Protein AF-K1TGU0-F1 (afdb_monomer_lite)

Sequence (168 aa):
KNKIEKESAIRMLGMELDNHIRKAQQAKADLDRARQDYPRIKEMEWDDSGLKAIEAETFNDSDAICPTCGQELPEEQISKLKASFEEKKKARIEAQLKAKESFESEKQEKLKYVCDLGNTSAAKLKKTNEEIKKLQSEISAAQDEVAELTKQIEEEQSKFTE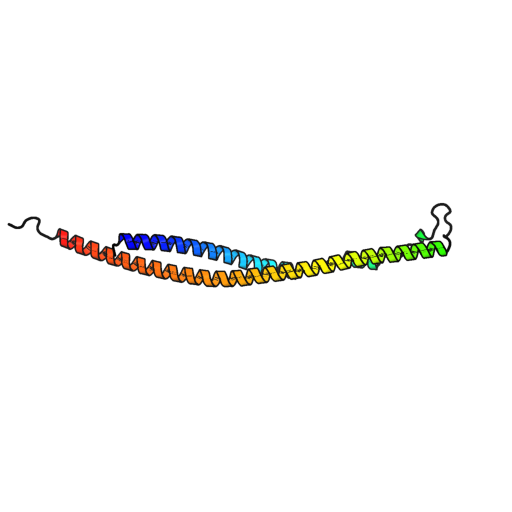LPESVD

Structure (mmCIF, N/CA/C/O backbone):
data_AF-K1TGU0-F1
#
_entry.id   AF-K1TGU0-F1
#
loop_
_atom_site.group_PDB
_atom_site.id
_atom_site.type_symbol
_atom_site.label_atom_id
_atom_site.label_alt_id
_atom_site.label_comp_id
_atom_site.label_asym_id
_atom_site.label_entity_id
_atom_site.label_seq_id
_atom_site.pdbx_PDB_ins_code
_atom_site.Cartn_x
_atom_site.Cartn_y
_atom_site.Cartn_z
_atom_site.occupancy
_atom_site.B_iso_or_equiv
_atom_site.auth_seq_id
_atom_site.auth_comp_id
_atom_site.auth_asym_id
_atom_site.auth_atom_id
_atom_site.pdbx_PDB_model_num
ATOM 1 N N . LYS A 1 1 ? -23.942 6.608 44.207 1.00 55.09 1 LYS A N 1
ATOM 2 C CA . LYS A 1 1 ? -23.915 7.062 42.794 1.00 55.09 1 LYS A CA 1
ATOM 3 C C . LYS A 1 1 ? -25.324 6.924 42.257 1.00 55.09 1 LYS A C 1
ATOM 5 O O . LYS A 1 1 ? -25.899 5.858 42.421 1.00 55.09 1 LYS A O 1
ATOM 10 N N . ASN A 1 2 ? -25.894 8.004 41.739 1.00 82.44 2 ASN A N 1
ATOM 11 C CA . ASN A 1 2 ? -27.273 8.032 41.255 1.00 82.44 2 ASN A CA 1
ATOM 12 C C . ASN A 1 2 ? -27.369 7.203 39.953 1.00 82.44 2 ASN A C 1
ATOM 14 O O . ASN A 1 2 ? -26.464 7.283 39.122 1.00 82.44 2 ASN A O 1
ATOM 18 N N . LYS A 1 3 ? -28.436 6.408 39.767 1.00 87.56 3 LYS A N 1
ATOM 19 C CA . LYS A 1 3 ? -28.724 5.630 38.541 1.00 87.56 3 LYS A CA 1
ATOM 20 C C . LYS A 1 3 ? -28.494 6.454 37.263 1.00 87.56 3 LYS A C 1
ATOM 22 O O . LYS A 1 3 ? -27.849 5.984 36.329 1.00 87.56 3 LYS A O 1
ATOM 27 N N . ILE A 1 4 ? -28.911 7.720 37.275 1.00 88.94 4 ILE A N 1
ATOM 28 C CA . ILE A 1 4 ? -28.763 8.663 36.155 1.00 88.94 4 ILE A CA 1
ATOM 29 C C . ILE A 1 4 ? -27.286 8.896 35.784 1.00 88.94 4 ILE A C 1
ATOM 31 O O . ILE A 1 4 ? -26.940 8.978 34.604 1.00 88.94 4 ILE A O 1
ATOM 35 N N . GLU A 1 5 ? -26.389 8.977 36.773 1.00 90.88 5 GLU A N 1
ATOM 36 C CA . GLU A 1 5 ? -24.949 9.163 36.540 1.00 90.88 5 GLU A CA 1
ATOM 37 C C . GLU A 1 5 ? -24.346 7.947 35.830 1.00 90.88 5 GLU A C 1
ATOM 39 O O . GLU A 1 5 ? -23.519 8.095 34.930 1.00 90.88 5 GLU A O 1
ATOM 44 N N . LYS A 1 6 ? -24.777 6.740 36.217 1.00 90.94 6 LYS A N 1
ATOM 45 C CA . LYS A 1 6 ? -24.316 5.476 35.630 1.00 90.94 6 LYS A CA 1
ATOM 46 C C . LYS A 1 6 ? -24.806 5.310 34.196 1.00 90.94 6 LYS A C 1
ATOM 48 O O . LYS A 1 6 ? -24.005 5.003 33.319 1.00 90.94 6 LYS A O 1
ATOM 53 N N . GLU A 1 7 ? -26.073 5.609 33.931 1.00 92.88 7 GLU A N 1
ATOM 54 C CA . GLU A 1 7 ? -26.616 5.626 32.568 1.00 92.88 7 GLU A CA 1
ATOM 55 C C . GLU A 1 7 ? -25.894 6.643 31.673 1.00 92.88 7 GLU A C 1
ATOM 57 O O . GLU A 1 7 ? -25.616 6.368 30.505 1.00 92.88 7 GLU A O 1
ATOM 62 N N . SER A 1 8 ? -25.539 7.812 32.218 1.00 94.44 8 SER A N 1
ATOM 63 C CA . SER A 1 8 ? -24.734 8.800 31.494 1.00 94.44 8 SER A CA 1
ATOM 64 C C . SER A 1 8 ? -23.328 8.282 31.179 1.00 94.44 8 SER A C 1
ATOM 66 O O . SER A 1 8 ? -22.858 8.431 30.052 1.00 94.44 8 SER A O 1
ATOM 68 N N . ALA A 1 9 ? -22.680 7.609 32.133 1.00 94.69 9 ALA A N 1
ATOM 69 C CA . ALA A 1 9 ? -21.377 6.985 31.919 1.00 94.69 9 ALA A CA 1
ATOM 70 C C . ALA A 1 9 ? -21.427 5.888 30.840 1.00 94.69 9 ALA A C 1
ATOM 72 O O . ALA A 1 9 ? -20.561 5.862 29.970 1.00 94.69 9 ALA A O 1
ATOM 73 N N . ILE A 1 10 ? -22.468 5.044 30.834 1.00 96.38 10 ILE A N 1
ATOM 74 C CA . ILE A 1 10 ? -22.682 4.026 29.791 1.00 96.38 10 ILE A CA 1
ATOM 75 C C . ILE A 1 10 ? -22.780 4.676 28.409 1.00 96.38 10 ILE A C 1
ATOM 77 O O . ILE A 1 10 ? -22.148 4.203 27.467 1.00 96.38 10 ILE A O 1
ATOM 81 N N . ARG A 1 11 ? -23.525 5.784 28.276 1.00 97.06 11 ARG A N 1
ATOM 82 C CA . ARG A 1 11 ? -23.621 6.515 27.001 1.00 97.06 11 ARG A CA 1
ATOM 83 C C . ARG A 1 11 ? -22.258 7.021 26.524 1.00 97.06 11 ARG A C 1
ATOM 85 O O . ARG A 1 11 ? -21.948 6.881 25.344 1.00 97.06 11 ARG A O 1
ATOM 92 N N . MET A 1 12 ? -21.443 7.568 27.425 1.00 96.50 12 MET A N 1
ATOM 93 C CA . MET A 1 12 ? -20.096 8.046 27.090 1.00 96.50 12 MET A CA 1
ATOM 94 C C . MET A 1 12 ? -19.172 6.903 26.653 1.00 96.50 12 MET A C 1
ATOM 96 O O . MET A 1 12 ? -18.520 7.013 25.616 1.00 96.50 12 MET A O 1
ATOM 100 N N . LEU A 1 13 ? -19.174 5.785 27.387 1.00 97.38 13 LEU A N 1
ATOM 101 C CA . LEU A 1 13 ? -18.417 4.584 27.021 1.00 97.38 13 LEU A CA 1
ATOM 102 C C . LEU A 1 13 ? -18.883 4.006 25.678 1.00 97.38 13 LEU A C 1
ATOM 104 O O . LEU A 1 13 ? -18.061 3.560 24.883 1.00 97.38 13 LEU A O 1
ATOM 108 N N . GLY A 1 14 ? -20.188 4.056 25.389 1.00 97.62 14 GLY A N 1
ATOM 109 C CA . GLY A 1 14 ? -20.749 3.648 24.100 1.00 97.62 14 GLY A CA 1
ATOM 110 C C . GLY A 1 14 ? -20.216 4.483 22.931 1.00 97.62 14 GLY A C 1
ATOM 111 O O . GLY A 1 14 ? -19.794 3.927 21.920 1.00 97.62 14 GLY A O 1
ATOM 112 N N . MET A 1 15 ? -20.146 5.810 23.084 1.00 97.75 15 MET A N 1
ATOM 113 C CA . MET A 1 15 ? -19.555 6.686 22.060 1.00 97.75 15 MET A CA 1
ATOM 114 C C . MET A 1 15 ? -18.065 6.396 21.838 1.00 97.75 15 MET A C 1
ATOM 116 O O . MET A 1 15 ? -17.579 6.431 20.704 1.00 97.75 15 MET A O 1
ATOM 120 N N . GLU A 1 16 ? -17.328 6.111 22.913 1.00 97.81 16 GLU A N 1
ATOM 121 C CA . GLU A 1 16 ? -15.925 5.717 22.824 1.00 97.81 16 GLU A CA 1
ATOM 122 C C . GLU A 1 16 ? -15.779 4.376 22.089 1.00 97.81 16 GLU A C 1
ATOM 124 O O . GLU A 1 16 ? -15.005 4.281 21.134 1.00 97.81 16 GLU A O 1
ATOM 129 N N . LEU A 1 17 ? -16.589 3.376 22.444 1.00 98.31 17 LEU A N 1
ATOM 130 C CA . LEU A 1 17 ? -16.629 2.077 21.776 1.00 98.31 17 LEU A CA 1
ATOM 131 C C . LEU A 1 17 ? -16.865 2.226 20.265 1.00 98.31 17 LEU A C 1
ATOM 133 O O . LEU A 1 17 ? -16.098 1.675 19.472 1.00 98.31 17 LEU A O 1
ATOM 137 N N . ASP A 1 18 ? -17.850 3.026 19.855 1.00 98.19 18 ASP A N 1
ATOM 138 C CA . ASP A 1 18 ? -18.140 3.290 18.440 1.00 98.19 18 ASP A CA 1
ATOM 139 C C . ASP A 1 18 ? -16.948 3.922 17.706 1.00 98.19 18 ASP A C 1
ATOM 141 O O . ASP A 1 18 ? -16.635 3.562 16.565 1.00 98.19 18 ASP A O 1
ATOM 145 N N . ASN A 1 19 ? -16.234 4.844 18.358 1.00 97.88 19 ASN A N 1
ATOM 146 C CA . ASN A 1 19 ? -15.020 5.443 17.807 1.00 97.88 19 ASN A CA 1
ATOM 147 C C . ASN A 1 19 ? -13.917 4.392 17.594 1.00 97.88 19 ASN A C 1
ATOM 149 O O . ASN A 1 19 ? -13.280 4.361 16.537 1.00 97.88 19 ASN A O 1
ATOM 153 N N . HIS A 1 20 ? -13.698 3.502 18.566 1.00 98.19 20 HIS A N 1
ATOM 154 C CA . HIS A 1 20 ? -12.724 2.419 18.426 1.00 98.19 20 HIS A CA 1
ATOM 155 C C . HIS A 1 20 ? -13.137 1.410 17.346 1.00 98.19 20 HIS A C 1
ATOM 157 O O . HIS A 1 20 ? -12.286 1.004 16.554 1.00 98.19 20 HIS A O 1
ATOM 163 N N . ILE A 1 21 ? -14.425 1.082 17.213 1.00 98.31 21 ILE A N 1
ATOM 164 C CA . ILE A 1 21 ? -14.930 0.222 16.130 1.00 98.31 21 ILE A CA 1
ATOM 165 C C . ILE A 1 21 ? -14.614 0.829 14.757 1.00 98.31 21 ILE A C 1
ATOM 167 O O . ILE A 1 21 ? -14.070 0.137 13.893 1.00 98.31 21 ILE A O 1
ATOM 171 N N . ARG A 1 22 ? -14.863 2.130 14.556 1.00 98.06 22 ARG A N 1
ATOM 172 C CA . ARG A 1 22 ? -14.515 2.820 13.298 1.00 98.06 22 ARG A CA 1
ATOM 173 C C . ARG A 1 22 ? -13.011 2.791 13.024 1.00 98.06 22 ARG A C 1
ATOM 175 O O . ARG A 1 22 ? -12.587 2.505 11.905 1.00 98.06 22 ARG A O 1
ATOM 182 N N . LYS A 1 23 ? -12.183 3.032 14.047 1.00 98.00 23 LYS A N 1
ATOM 183 C CA . LYS A 1 23 ? -10.715 2.940 13.929 1.00 98.00 23 LYS A CA 1
ATOM 184 C C . LYS A 1 23 ? -10.254 1.527 13.560 1.00 98.00 23 LYS A C 1
ATOM 186 O O . LYS A 1 23 ? -9.335 1.395 12.753 1.00 98.00 23 LYS A O 1
ATOM 191 N N . ALA A 1 24 ? -10.880 0.489 14.119 1.00 98.38 24 ALA A N 1
ATOM 192 C CA . ALA A 1 24 ? -10.588 -0.905 13.796 1.00 98.38 24 ALA A CA 1
ATOM 193 C C . ALA A 1 24 ? -10.991 -1.248 12.356 1.00 98.38 24 ALA A C 1
ATOM 195 O O . ALA A 1 24 ? -10.219 -1.883 11.643 1.00 98.38 24 ALA A O 1
ATOM 196 N N . GLN A 1 25 ? -12.155 -0.780 11.894 1.00 98.19 25 GLN A N 1
ATOM 197 C CA . GLN A 1 25 ? -12.585 -0.942 10.501 1.00 98.19 25 GLN A CA 1
ATOM 198 C C . GLN A 1 25 ? -11.590 -0.303 9.527 1.00 98.19 25 GLN A C 1
ATOM 200 O O . GLN A 1 25 ? -11.193 -0.950 8.560 1.00 98.19 25 GLN A O 1
ATOM 205 N N . GLN A 1 26 ? -11.126 0.916 9.819 1.00 98.00 26 GLN A N 1
ATOM 206 C CA . GLN A 1 26 ? -10.112 1.582 9.003 1.00 98.00 26 GLN A CA 1
ATOM 207 C C . GLN A 1 26 ? -8.790 0.803 8.991 1.00 98.00 26 GLN A C 1
ATOM 209 O O . GLN A 1 26 ? -8.264 0.507 7.923 1.00 98.00 26 GLN A O 1
ATOM 214 N N . ALA A 1 27 ? -8.280 0.404 10.162 1.00 98.31 27 ALA A N 1
ATOM 215 C CA . ALA A 1 27 ? -7.041 -0.370 10.253 1.00 98.31 27 ALA A CA 1
ATOM 216 C C . ALA A 1 27 ? -7.145 -1.721 9.523 1.00 98.31 27 ALA A C 1
ATOM 218 O O . ALA A 1 27 ? -6.182 -2.181 8.916 1.00 98.31 27 ALA A O 1
ATOM 219 N N . LYS A 1 28 ? -8.320 -2.356 9.545 1.00 98.38 28 LYS A N 1
ATOM 220 C CA . LYS A 1 28 ? -8.575 -3.573 8.775 1.00 98.38 28 LYS A CA 1
ATOM 221 C C . LYS A 1 28 ? -8.548 -3.302 7.269 1.00 98.38 28 LYS A C 1
ATOM 223 O O . LYS A 1 28 ? -7.892 -4.044 6.550 1.00 98.38 28 LYS A O 1
ATOM 228 N N . ALA A 1 29 ? -9.202 -2.237 6.806 1.00 98.38 29 ALA A N 1
ATOM 229 C CA . ALA A 1 29 ? -9.195 -1.859 5.395 1.00 98.38 29 ALA A CA 1
ATOM 230 C C . ALA A 1 29 ? -7.776 -1.557 4.882 1.00 98.38 29 ALA A C 1
ATOM 232 O O . ALA A 1 29 ? -7.414 -1.991 3.790 1.00 98.38 29 ALA A O 1
ATOM 233 N N . ASP A 1 30 ? -6.955 -0.874 5.683 1.00 98.25 30 ASP A N 1
ATOM 234 C CA . ASP A 1 30 ? -5.558 -0.581 5.343 1.00 98.25 30 ASP A CA 1
ATOM 235 C C . ASP A 1 30 ? -4.699 -1.860 5.296 1.00 98.25 30 ASP A C 1
ATOM 237 O O . ASP A 1 30 ? -3.891 -2.036 4.383 1.00 98.25 30 ASP A O 1
ATOM 241 N N . LEU A 1 31 ? -4.912 -2.795 6.231 1.00 98.38 31 LEU A N 1
ATOM 242 C CA . LEU A 1 31 ? -4.251 -4.105 6.226 1.00 98.38 31 LEU A CA 1
ATOM 243 C C . LEU A 1 31 ? -4.650 -4.947 5.006 1.00 98.38 31 LEU A C 1
ATOM 245 O O . LEU A 1 31 ? -3.794 -5.569 4.376 1.00 98.38 31 LEU A O 1
ATOM 249 N N . ASP A 1 32 ? -5.939 -4.984 4.678 1.00 98.25 32 ASP A N 1
ATOM 250 C CA . ASP A 1 32 ? -6.449 -5.746 3.540 1.00 98.25 32 ASP A CA 1
ATOM 251 C C . ASP A 1 32 ? -5.946 -5.152 2.216 1.00 98.25 32 ASP A C 1
ATOM 253 O O . ASP A 1 32 ? -5.512 -5.903 1.342 1.00 98.25 32 ASP A O 1
ATOM 257 N N . ARG A 1 33 ? -5.879 -3.817 2.104 1.00 98.00 33 ARG A N 1
ATOM 258 C CA . ARG A 1 33 ? -5.228 -3.136 0.974 1.00 98.00 33 ARG A CA 1
ATOM 259 C C . ARG A 1 33 ? -3.764 -3.544 0.851 1.00 98.00 33 ARG A C 1
ATOM 261 O O . ARG A 1 33 ? -3.342 -3.965 -0.220 1.00 98.00 33 ARG A O 1
ATOM 268 N N . ALA A 1 34 ? -3.001 -3.490 1.943 1.00 98.31 34 ALA A N 1
ATOM 269 C CA . ALA A 1 34 ? -1.592 -3.873 1.917 1.00 98.31 34 ALA A CA 1
ATOM 270 C C . ALA A 1 34 ? -1.391 -5.332 1.458 1.00 98.31 34 ALA A C 1
ATOM 272 O O . ALA A 1 34 ? -0.480 -5.630 0.686 1.00 98.31 34 ALA A O 1
ATOM 273 N N . ARG A 1 35 ? -2.277 -6.243 1.879 1.00 97.94 35 ARG A N 1
ATOM 274 C CA . ARG A 1 35 ? -2.264 -7.653 1.451 1.00 97.94 35 ARG A CA 1
ATOM 275 C C . ARG A 1 35 ? -2.570 -7.843 -0.033 1.00 97.94 35 ARG A C 1
ATOM 277 O O . ARG A 1 35 ? -2.048 -8.783 -0.621 1.00 97.94 35 ARG A O 1
ATOM 284 N N . GLN A 1 36 ? -3.407 -6.989 -0.617 1.00 97.88 36 GLN A N 1
ATOM 285 C CA . GLN A 1 36 ? -3.731 -7.019 -2.045 1.00 97.88 36 GLN A CA 1
ATOM 286 C C . GLN A 1 36 ? -2.622 -6.391 -2.897 1.00 97.88 36 GLN A C 1
ATOM 288 O O . GLN A 1 36 ? -2.243 -6.949 -3.925 1.00 97.88 36 GLN A O 1
ATOM 293 N N . ASP A 1 37 ? -2.077 -5.256 -2.459 1.00 97.88 37 ASP A N 1
ATOM 294 C CA . ASP A 1 37 ? -1.081 -4.504 -3.224 1.00 97.88 37 ASP A CA 1
ATOM 295 C C . ASP A 1 37 ? 0.2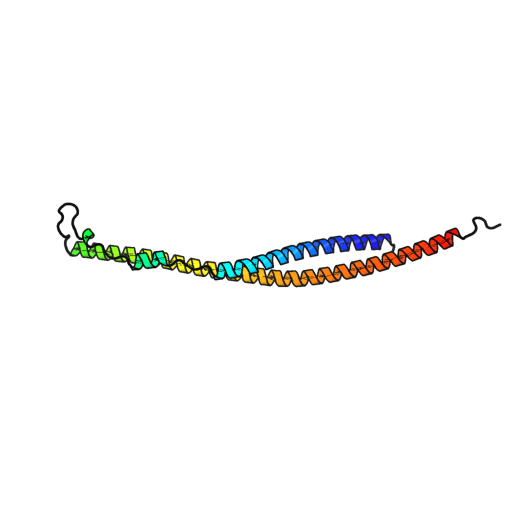85 -5.197 -3.243 1.00 97.88 37 ASP A C 1
ATOM 297 O O . ASP A 1 37 ? 0.973 -5.165 -4.262 1.00 97.88 37 ASP A O 1
ATOM 301 N N . TYR A 1 38 ? 0.679 -5.860 -2.151 1.00 98.19 38 TYR A N 1
ATOM 302 C CA . TYR A 1 38 ? 1.985 -6.515 -2.054 1.00 98.19 38 TYR A CA 1
ATOM 303 C C . TYR A 1 38 ? 2.269 -7.519 -3.191 1.00 98.19 38 TYR A C 1
ATOM 305 O O . TYR A 1 38 ? 3.280 -7.341 -3.875 1.00 98.19 38 TYR A O 1
ATOM 313 N N . PRO A 1 39 ? 1.434 -8.554 -3.440 1.00 97.88 39 PRO A N 1
ATOM 314 C CA . PRO A 1 39 ? 1.681 -9.497 -4.531 1.00 97.88 39 PRO A CA 1
ATOM 315 C C . PRO A 1 39 ? 1.649 -8.801 -5.893 1.00 97.88 39 PRO A C 1
ATOM 317 O O . PRO A 1 39 ? 2.550 -9.020 -6.697 1.00 97.88 39 PRO A O 1
ATOM 320 N N . ARG A 1 40 ? 0.700 -7.879 -6.105 1.00 97.50 40 ARG A N 1
ATOM 321 C CA . ARG A 1 40 ? 0.589 -7.113 -7.350 1.00 97.50 40 ARG A CA 1
ATOM 322 C C . ARG A 1 40 ? 1.877 -6.358 -7.667 1.00 97.50 40 ARG A C 1
ATOM 324 O O . ARG A 1 40 ? 2.362 -6.446 -8.785 1.00 97.50 40 ARG A O 1
ATOM 331 N N . ILE A 1 41 ? 2.436 -5.625 -6.701 1.00 97.62 41 ILE A N 1
ATOM 332 C CA . ILE A 1 41 ? 3.689 -4.878 -6.889 1.00 97.62 41 ILE A CA 1
ATOM 333 C C . ILE A 1 41 ? 4.857 -5.846 -7.063 1.00 97.62 41 ILE A C 1
ATOM 335 O O . ILE A 1 41 ? 5.718 -5.621 -7.909 1.00 97.62 41 ILE A O 1
ATOM 339 N N . LYS A 1 42 ? 4.901 -6.932 -6.283 1.00 97.19 42 LYS A N 1
ATOM 340 C CA . LYS A 1 42 ? 5.970 -7.936 -6.354 1.00 97.19 42 LYS A CA 1
ATOM 341 C C . LYS A 1 42 ? 6.070 -8.566 -7.746 1.00 97.19 42 LYS A C 1
ATOM 343 O O . LYS A 1 42 ? 7.187 -8.762 -8.223 1.00 97.19 42 LYS A O 1
ATOM 348 N N . GLU A 1 43 ? 4.932 -8.824 -8.379 1.00 97.31 43 GLU A N 1
ATOM 349 C CA . GLU A 1 43 ? 4.806 -9.410 -9.718 1.00 97.31 43 GLU A CA 1
ATOM 350 C C . GLU A 1 43 ? 5.054 -8.412 -10.860 1.00 97.31 43 GLU A C 1
ATOM 352 O O . GLU A 1 43 ? 5.196 -8.832 -12.001 1.00 97.31 43 GLU A O 1
ATOM 357 N N . MET A 1 44 ? 5.141 -7.103 -10.593 1.00 95.94 44 MET A N 1
ATOM 358 C CA . MET A 1 44 ? 5.479 -6.132 -11.639 1.00 95.94 44 MET A CA 1
ATOM 359 C C . MET A 1 44 ? 6.905 -6.354 -12.140 1.00 95.94 44 MET A C 1
ATOM 361 O O . MET A 1 44 ? 7.852 -6.329 -11.353 1.00 95.94 44 MET A O 1
ATOM 365 N N . GLU A 1 45 ? 7.082 -6.482 -13.445 1.00 95.75 45 GLU A N 1
ATOM 366 C CA . GLU A 1 45 ? 8.391 -6.640 -14.076 1.00 95.75 45 GLU A CA 1
ATOM 367 C C . GLU A 1 45 ? 8.668 -5.491 -15.041 1.00 95.75 45 GLU A C 1
ATOM 369 O O . GLU A 1 45 ? 7.748 -4.865 -15.572 1.00 95.75 45 GLU A O 1
ATOM 374 N N . TRP A 1 46 ? 9.952 -5.188 -15.224 1.00 96.94 46 TRP A N 1
ATOM 375 C CA . TRP A 1 46 ? 10.385 -4.238 -16.237 1.00 96.94 46 TRP A CA 1
ATOM 376 C C . TRP A 1 46 ? 10.312 -4.908 -17.609 1.00 96.94 46 TRP A C 1
ATOM 378 O O . TRP A 1 46 ? 10.894 -5.977 -17.799 1.00 96.94 46 TRP A O 1
ATOM 388 N N . ASP A 1 47 ? 9.640 -4.268 -18.562 1.00 96.75 47 ASP A N 1
ATOM 389 C CA . ASP A 1 47 ? 9.630 -4.722 -19.949 1.00 96.75 47 ASP A CA 1
ATOM 390 C C . ASP A 1 47 ? 10.964 -4.378 -20.626 1.00 96.75 47 ASP A C 1
ATOM 392 O O . ASP A 1 47 ? 11.268 -3.221 -20.921 1.00 96.75 47 ASP A O 1
ATOM 396 N N . ASP A 1 48 ? 11.781 -5.402 -20.866 1.00 96.19 48 ASP A N 1
ATOM 397 C CA . ASP A 1 48 ? 13.094 -5.264 -21.489 1.00 96.19 48 ASP A CA 1
ATOM 398 C C . ASP A 1 48 ? 13.060 -5.287 -23.027 1.00 96.19 48 ASP A C 1
ATOM 400 O O . ASP A 1 48 ? 14.114 -5.169 -23.660 1.00 96.19 48 ASP A O 1
ATOM 404 N N . SER A 1 49 ? 11.877 -5.390 -23.643 1.00 97.06 49 SER A N 1
ATOM 405 C CA . SER A 1 49 ? 11.725 -5.481 -25.098 1.00 97.06 49 SER A CA 1
ATOM 406 C C . SER A 1 49 ? 12.354 -4.294 -25.832 1.00 97.06 49 SER A C 1
ATOM 408 O O . SER A 1 49 ? 13.064 -4.482 -26.820 1.00 97.06 49 SER A O 1
ATOM 410 N N . GLY A 1 50 ? 12.171 -3.076 -25.313 1.00 96.12 50 GLY A N 1
ATOM 411 C CA . GLY A 1 50 ? 12.757 -1.858 -25.874 1.00 96.12 50 GLY A CA 1
ATOM 412 C C . GLY A 1 50 ? 14.285 -1.850 -25.816 1.00 96.12 50 GLY A C 1
ATOM 413 O O . GLY A 1 50 ? 14.934 -1.461 -26.784 1.00 96.12 50 GLY A O 1
ATOM 414 N N . LEU A 1 51 ? 14.870 -2.330 -24.714 1.00 97.62 51 LEU A N 1
ATOM 415 C CA . LEU A 1 51 ? 16.321 -2.458 -24.577 1.00 97.62 51 LEU A CA 1
ATOM 416 C C . LEU A 1 51 ? 16.872 -3.487 -25.573 1.00 97.62 51 LEU A C 1
ATOM 418 O O . LEU A 1 51 ? 17.778 -3.163 -26.339 1.00 97.62 51 LEU A O 1
ATOM 422 N N . LYS A 1 52 ? 16.265 -4.680 -25.629 1.00 97.50 52 LYS A N 1
ATOM 423 C CA . LYS A 1 52 ? 16.650 -5.749 -26.565 1.00 97.50 52 LYS A CA 1
ATOM 424 C C . LYS A 1 52 ? 16.556 -5.307 -28.024 1.00 97.50 52 LYS A C 1
ATOM 426 O O . LYS A 1 52 ? 17.426 -5.642 -28.824 1.00 97.50 52 LYS A O 1
ATOM 431 N N . ALA A 1 53 ? 15.519 -4.545 -28.374 1.00 98.06 53 ALA A N 1
ATOM 432 C CA . ALA A 1 53 ? 15.354 -4.008 -29.720 1.00 98.06 53 ALA A CA 1
ATOM 433 C C . ALA A 1 53 ? 16.509 -3.071 -30.096 1.00 98.06 53 ALA A C 1
ATOM 435 O O . ALA A 1 53 ? 17.061 -3.212 -31.182 1.00 98.06 53 ALA A O 1
ATOM 436 N N . ILE A 1 54 ? 16.916 -2.172 -29.190 1.00 97.38 54 ILE A N 1
ATOM 437 C CA . ILE A 1 54 ? 18.046 -1.259 -29.419 1.00 97.38 54 ILE A CA 1
ATOM 438 C C . ILE A 1 54 ? 19.354 -2.040 -29.526 1.00 97.38 54 ILE A C 1
ATOM 440 O O . ILE A 1 54 ? 20.145 -1.782 -30.428 1.00 97.38 54 ILE A O 1
ATOM 444 N N . GLU A 1 55 ? 19.595 -3.004 -28.634 1.00 96.62 55 GLU A N 1
ATOM 445 C CA . GLU A 1 55 ? 20.801 -3.843 -28.655 1.00 96.62 55 GLU A CA 1
ATOM 446 C C . GLU A 1 55 ? 20.960 -4.596 -29.982 1.00 96.62 55 GLU A C 1
ATOM 448 O O . GLU A 1 55 ? 22.080 -4.705 -30.490 1.00 96.62 55 GLU A O 1
ATOM 453 N N . ALA A 1 56 ? 19.848 -5.034 -30.577 1.00 97.50 56 ALA A N 1
ATOM 454 C CA . ALA A 1 56 ? 19.810 -5.717 -31.866 1.00 97.50 56 ALA A CA 1
ATOM 455 C C . ALA A 1 56 ? 19.975 -4.791 -33.090 1.00 97.50 56 ALA A C 1
ATOM 457 O O . ALA A 1 56 ? 20.175 -5.293 -34.196 1.00 97.50 56 ALA A O 1
ATOM 458 N N . GLU A 1 57 ? 19.906 -3.462 -32.935 1.00 96.81 57 GLU A N 1
ATOM 459 C CA . GLU A 1 57 ? 20.097 -2.529 -34.053 1.00 96.81 57 GLU A CA 1
ATOM 460 C C . GLU A 1 57 ? 21.500 -2.668 -34.651 1.00 96.81 57 GLU A C 1
ATOM 462 O O . GLU A 1 57 ? 22.496 -2.780 -33.935 1.00 96.81 57 GLU A O 1
ATOM 467 N N . THR A 1 58 ? 21.597 -2.609 -35.974 1.00 96.06 58 THR A N 1
ATOM 468 C CA . THR A 1 58 ? 22.869 -2.639 -36.704 1.00 96.06 58 THR A CA 1
ATOM 469 C C . THR A 1 58 ? 22.945 -1.444 -37.643 1.00 96.06 58 THR A C 1
ATOM 471 O O . THR A 1 58 ? 21.915 -0.894 -38.037 1.00 96.06 58 THR A O 1
ATOM 474 N N . PHE A 1 59 ? 24.166 -1.007 -37.962 1.00 95.94 59 PHE A N 1
ATOM 475 C CA . PHE A 1 59 ? 24.367 0.059 -38.937 1.00 95.94 59 PHE A CA 1
ATOM 476 C C . PHE A 1 59 ? 23.794 -0.374 -40.288 1.00 95.94 59 PHE A C 1
ATOM 478 O O . PHE A 1 59 ? 24.084 -1.473 -40.757 1.00 95.94 59 PHE A O 1
ATOM 485 N N . ASN A 1 60 ? 22.983 0.481 -40.904 1.00 94.12 60 ASN A N 1
ATOM 486 C CA . ASN A 1 60 ? 22.365 0.171 -42.179 1.00 94.12 60 ASN A CA 1
ATOM 487 C C . ASN A 1 60 ? 23.349 0.453 -43.317 1.00 94.12 60 ASN A C 1
ATOM 489 O O . ASN A 1 60 ? 23.736 1.597 -43.544 1.00 94.12 60 ASN A O 1
ATOM 493 N N . ASP A 1 61 ? 23.723 -0.578 -44.069 1.00 91.56 61 ASP A N 1
ATOM 494 C CA . ASP A 1 61 ? 24.675 -0.440 -45.173 1.00 91.56 61 ASP A CA 1
ATOM 495 C C . ASP A 1 61 ? 24.182 0.518 -46.271 1.00 91.56 61 ASP A C 1
ATOM 497 O O . ASP A 1 61 ? 25.002 1.132 -46.952 1.00 91.56 61 ASP A O 1
ATOM 501 N N . SER A 1 62 ? 22.867 0.746 -46.411 1.00 91.38 62 SER A N 1
ATOM 502 C CA . SER A 1 62 ? 22.367 1.765 -47.346 1.00 91.38 62 SER A CA 1
ATOM 503 C C . SER A 1 62 ? 22.773 3.190 -46.959 1.00 91.38 62 SER A C 1
ATOM 505 O O . SER A 1 62 ? 22.843 4.051 -47.831 1.00 91.38 62 SER A O 1
ATOM 507 N N . ASP A 1 63 ? 23.073 3.446 -45.681 1.00 91.69 63 ASP A N 1
ATOM 508 C CA . ASP A 1 63 ? 23.540 4.753 -45.201 1.00 91.69 63 ASP A CA 1
ATOM 509 C C . ASP A 1 63 ? 24.986 5.042 -45.644 1.00 91.69 63 ASP A C 1
ATOM 511 O O . ASP A 1 63 ? 25.448 6.181 -45.571 1.00 91.69 63 ASP A O 1
ATOM 515 N N . ALA A 1 64 ? 25.703 4.025 -46.136 1.00 92.44 64 ALA A N 1
ATOM 516 C CA . ALA A 1 64 ? 27.003 4.183 -46.778 1.00 92.44 64 ALA A CA 1
ATOM 517 C C . ALA A 1 64 ? 26.898 4.593 -48.258 1.00 92.44 64 ALA A C 1
ATOM 519 O O . ALA A 1 64 ? 27.927 4.842 -48.883 1.00 92.44 64 ALA A O 1
ATOM 520 N N . ILE A 1 65 ? 25.690 4.682 -48.829 1.00 94.88 65 ILE A N 1
ATOM 521 C CA . ILE A 1 65 ? 25.460 5.051 -50.229 1.00 94.88 65 ILE A CA 1
ATOM 522 C C . ILE A 1 65 ? 25.007 6.510 -50.322 1.00 94.88 65 ILE A C 1
ATOM 524 O O . ILE A 1 65 ? 24.077 6.946 -49.646 1.00 94.88 65 ILE A O 1
ATOM 528 N N . CYS A 1 66 ? 25.639 7.283 -51.204 1.00 91.19 66 CYS A N 1
ATOM 529 C CA . CYS A 1 66 ? 25.250 8.660 -51.472 1.00 91.19 66 CYS A CA 1
ATOM 530 C C . CYS A 1 66 ? 23.843 8.708 -52.098 1.00 91.19 66 CYS A C 1
ATOM 532 O O . CYS A 1 66 ? 23.654 8.185 -53.201 1.00 91.19 66 CYS A O 1
ATOM 534 N N . PRO A 1 67 ? 22.867 9.403 -51.488 1.00 89.56 67 PRO A N 1
ATOM 535 C CA . PRO A 1 67 ? 21.496 9.444 -52.000 1.00 89.56 67 PRO A CA 1
ATOM 536 C C . PRO A 1 67 ? 21.372 10.219 -53.320 1.00 89.56 67 PRO A C 1
ATOM 538 O O . PRO A 1 67 ? 20.386 10.068 -54.035 1.00 89.56 67 PRO A O 1
ATOM 541 N N . THR A 1 68 ? 22.362 11.053 -53.652 1.00 90.19 68 THR A N 1
ATOM 542 C CA . THR A 1 68 ? 22.340 11.907 -54.847 1.00 90.19 68 THR A CA 1
ATOM 543 C C . THR A 1 68 ? 22.892 11.201 -56.082 1.00 90.19 68 THR A C 1
ATOM 545 O O . THR A 1 68 ? 22.359 11.381 -57.173 1.00 90.19 68 THR A O 1
ATOM 548 N N . CYS A 1 69 ? 23.973 10.426 -55.938 1.00 92.81 69 CYS A N 1
ATOM 549 C CA . CYS A 1 69 ? 24.659 9.792 -57.071 1.00 92.81 69 CYS A CA 1
ATOM 550 C C . CYS A 1 69 ? 24.698 8.258 -57.015 1.00 92.81 69 CYS A C 1
ATOM 552 O O . CYS A 1 69 ? 25.161 7.642 -57.971 1.00 92.81 69 CYS A O 1
ATOM 554 N N . GLY A 1 70 ? 24.235 7.637 -55.925 1.00 91.44 70 GLY A N 1
ATOM 555 C CA . GLY A 1 70 ? 24.192 6.181 -55.762 1.00 91.44 70 GLY A CA 1
ATOM 556 C C . GLY A 1 70 ? 25.556 5.507 -55.573 1.00 91.44 70 GLY A C 1
ATOM 557 O O . GLY A 1 70 ? 25.623 4.283 -55.557 1.00 91.44 70 GLY A O 1
ATOM 558 N N . GLN A 1 71 ? 26.639 6.278 -55.452 1.00 94.19 71 GLN A N 1
ATOM 559 C CA . GLN A 1 71 ? 27.982 5.755 -55.191 1.00 94.19 71 GLN A CA 1
ATOM 560 C C . GLN A 1 71 ? 28.222 5.581 -53.689 1.00 94.19 71 GLN A C 1
ATOM 562 O O . GLN A 1 71 ? 27.661 6.326 -52.884 1.00 94.19 71 GLN A O 1
ATOM 567 N N . GLU A 1 72 ? 29.086 4.638 -53.318 1.00 93.81 72 GLU A N 1
ATOM 568 C CA . GLU A 1 72 ? 29.568 4.503 -51.942 1.00 93.81 72 GLU A CA 1
ATOM 569 C C . GLU A 1 72 ? 30.267 5.786 -51.473 1.00 93.81 72 GLU A C 1
ATOM 571 O O . GLU A 1 72 ? 31.011 6.435 -52.215 1.00 93.81 72 GLU A O 1
ATOM 576 N N . LEU A 1 73 ? 30.001 6.164 -50.226 1.00 93.75 73 LEU A N 1
ATOM 577 C CA . LEU A 1 73 ? 30.661 7.280 -49.569 1.00 93.75 73 LEU A CA 1
ATOM 578 C C . LEU A 1 73 ? 32.140 6.944 -49.302 1.00 93.75 73 LEU A C 1
ATOM 580 O O . LEU A 1 73 ? 32.495 5.780 -49.123 1.00 93.75 73 LEU A O 1
ATOM 584 N N . PRO A 1 74 ? 33.025 7.951 -49.208 1.00 95.31 74 PRO A N 1
ATOM 585 C CA . PRO A 1 74 ? 34.409 7.730 -48.802 1.00 95.31 74 PRO A CA 1
ATOM 586 C C . PRO A 1 74 ? 34.503 7.016 -47.447 1.00 95.31 74 PRO A C 1
ATOM 588 O O . PRO A 1 74 ? 33.741 7.325 -46.526 1.00 95.31 74 PRO A O 1
ATOM 591 N N . GLU A 1 75 ? 35.493 6.135 -47.287 1.00 93.12 75 GLU A N 1
ATOM 592 C CA . GLU A 1 75 ? 35.687 5.335 -46.065 1.00 93.12 75 GLU A CA 1
ATOM 593 C C . GLU A 1 75 ? 35.731 6.188 -44.788 1.00 93.12 75 GLU A C 1
ATOM 595 O O . GLU A 1 75 ? 35.163 5.813 -43.763 1.00 93.12 75 GLU A O 1
ATOM 600 N N . GLU A 1 76 ? 36.346 7.374 -44.850 1.00 94.12 76 GLU A N 1
ATOM 601 C CA . GLU A 1 76 ? 36.400 8.301 -43.717 1.00 94.12 76 GLU A CA 1
ATOM 602 C C . GLU A 1 76 ? 34.997 8.774 -43.287 1.00 94.12 76 GLU A C 1
ATOM 604 O O . GLU A 1 76 ? 34.718 8.912 -42.095 1.00 94.12 76 GLU A O 1
ATOM 609 N N . GLN A 1 77 ? 34.092 9.001 -44.244 1.00 93.75 77 GLN A N 1
ATOM 610 C CA . GLN A 1 77 ? 32.714 9.405 -43.960 1.00 93.75 77 GLN A CA 1
ATOM 611 C C . GLN A 1 77 ? 31.894 8.231 -43.421 1.00 93.75 77 GLN A C 1
ATOM 613 O O . GLN A 1 77 ? 31.191 8.401 -42.427 1.00 93.75 77 GLN A O 1
ATOM 618 N N . ILE A 1 78 ? 32.044 7.035 -44.000 1.00 94.38 78 ILE A N 1
ATOM 619 C CA . ILE A 1 78 ? 31.396 5.811 -43.501 1.00 94.38 78 ILE A CA 1
ATOM 620 C C . ILE A 1 78 ? 31.837 5.525 -42.059 1.00 94.38 78 ILE A C 1
ATOM 622 O O . ILE A 1 78 ? 31.005 5.230 -41.203 1.00 94.38 78 ILE A O 1
ATOM 626 N N . SER A 1 79 ? 33.131 5.665 -41.762 1.00 94.81 79 SER A N 1
ATOM 627 C CA . SER A 1 79 ? 33.675 5.483 -40.412 1.00 94.81 79 SER A CA 1
ATOM 628 C C . SER A 1 79 ? 33.057 6.466 -39.410 1.00 94.81 79 SER A C 1
ATOM 630 O O . SER A 1 79 ? 32.606 6.059 -38.338 1.00 94.81 79 SER A O 1
ATOM 632 N N . LYS A 1 80 ? 32.92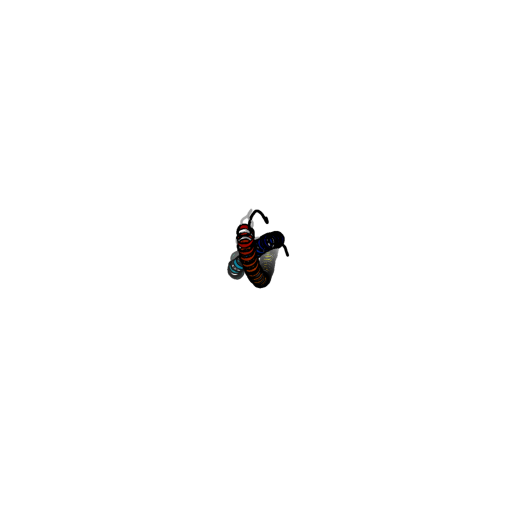7 7.750 -39.782 1.00 95.62 80 LYS A N 1
ATOM 633 C CA . LYS A 1 80 ? 32.238 8.761 -38.958 1.00 95.62 80 LYS A CA 1
ATOM 634 C C . LYS A 1 80 ? 30.758 8.433 -38.743 1.00 95.62 80 LYS A C 1
ATOM 636 O O . LYS A 1 80 ? 30.259 8.606 -37.632 1.00 95.62 80 LYS A O 1
ATOM 641 N N . LEU A 1 81 ? 30.060 7.945 -39.771 1.00 95.94 81 LEU A N 1
ATOM 642 C CA . LEU A 1 81 ? 28.654 7.541 -39.669 1.00 95.94 81 LEU A CA 1
ATOM 643 C C . LEU A 1 81 ? 28.476 6.346 -38.726 1.00 95.94 81 LEU A C 1
ATOM 645 O O . LEU A 1 81 ? 27.628 6.404 -37.837 1.00 95.94 81 LEU A O 1
ATOM 649 N N . LYS A 1 82 ? 29.318 5.313 -38.854 1.00 96.06 82 LYS A N 1
ATOM 650 C CA . LYS A 1 82 ? 29.322 4.149 -37.955 1.00 96.06 82 LYS A CA 1
ATOM 651 C C . LYS A 1 82 ? 29.620 4.551 -36.512 1.00 96.06 82 LYS A C 1
ATOM 653 O O . LYS A 1 82 ? 28.894 4.149 -35.610 1.00 96.06 82 LYS A O 1
ATOM 658 N N . ALA A 1 83 ? 30.621 5.404 -36.292 1.00 96.62 83 ALA A N 1
ATOM 659 C CA . ALA A 1 83 ? 30.930 5.920 -34.961 1.00 96.62 83 ALA A CA 1
ATOM 660 C C . ALA A 1 83 ? 29.745 6.693 -34.353 1.00 96.62 83 ALA A C 1
ATOM 662 O O . ALA A 1 83 ? 29.380 6.452 -33.204 1.00 96.62 83 ALA A O 1
ATOM 663 N N . SER A 1 84 ? 29.097 7.568 -35.133 1.00 96.38 84 SER A N 1
ATOM 664 C CA . SER A 1 84 ? 27.918 8.314 -34.675 1.00 96.38 84 SER A CA 1
ATOM 665 C C . SER A 1 84 ? 26.721 7.404 -34.380 1.00 96.38 84 SER A C 1
ATOM 667 O O . SER A 1 84 ? 25.984 7.654 -33.425 1.00 96.38 84 SER A O 1
ATOM 669 N N . PHE A 1 85 ? 26.513 6.358 -35.183 1.00 97.19 85 PHE A N 1
ATOM 670 C CA . PHE A 1 85 ? 25.478 5.355 -34.943 1.00 97.19 85 PHE A CA 1
ATOM 671 C C . PHE A 1 85 ? 25.707 4.632 -33.612 1.00 97.19 85 PHE A C 1
ATOM 673 O O . PHE A 1 85 ? 24.806 4.618 -32.775 1.00 97.19 85 PHE A O 1
ATOM 680 N N . GLU A 1 86 ? 26.916 4.113 -33.378 1.00 97.19 86 GLU A N 1
ATOM 681 C CA . GLU A 1 86 ? 27.254 3.408 -32.136 1.00 97.19 86 GLU A CA 1
ATOM 682 C C . GLU A 1 86 ? 27.152 4.321 -30.907 1.00 97.19 86 GLU A C 1
ATOM 684 O O . GLU A 1 86 ? 26.625 3.915 -29.872 1.00 97.19 86 GLU A O 1
ATOM 689 N N . GLU A 1 87 ? 27.576 5.584 -31.016 1.00 97.88 87 GLU A N 1
ATOM 690 C CA . GLU A 1 87 ? 27.434 6.568 -29.937 1.00 97.88 87 GLU A CA 1
ATOM 691 C C . GLU A 1 87 ? 25.958 6.817 -29.585 1.00 97.88 87 GLU A C 1
ATOM 693 O O . GLU A 1 87 ? 25.569 6.757 -28.415 1.00 97.88 87 GLU A O 1
ATOM 698 N N . LYS A 1 88 ? 25.103 7.033 -30.594 1.00 97.31 88 LYS A N 1
ATOM 699 C CA . LYS A 1 88 ? 23.659 7.238 -30.395 1.00 97.31 88 LYS A CA 1
ATOM 700 C C . LYS A 1 88 ? 22.974 5.989 -29.848 1.00 97.31 88 LYS A C 1
ATOM 702 O O . LYS A 1 88 ? 22.126 6.099 -28.960 1.00 97.31 88 LYS A O 1
ATOM 707 N N . LYS A 1 89 ? 23.333 4.809 -30.360 1.00 98.00 89 LYS A N 1
ATOM 708 C CA . LYS A 1 89 ? 22.841 3.517 -29.874 1.00 98.00 89 LYS A CA 1
ATOM 709 C C . LYS A 1 89 ? 23.195 3.338 -28.399 1.00 98.00 89 LYS A C 1
ATOM 711 O O . LYS A 1 89 ? 22.308 3.074 -27.589 1.00 98.00 89 LYS A O 1
ATOM 716 N N . LYS A 1 90 ? 24.453 3.590 -28.025 1.00 97.94 90 LYS A N 1
ATOM 717 C CA . LYS A 1 90 ? 24.917 3.539 -26.634 1.00 97.94 90 LYS A CA 1
ATOM 718 C C . LYS A 1 90 ? 24.146 4.503 -25.731 1.00 97.94 90 LYS A C 1
ATOM 720 O O . LYS A 1 90 ? 23.672 4.088 -24.679 1.00 97.94 90 LYS A O 1
ATOM 725 N N . ALA A 1 91 ? 23.948 5.753 -26.152 1.00 98.25 91 ALA A N 1
ATOM 726 C CA . ALA A 1 91 ? 23.188 6.732 -25.372 1.00 98.25 91 ALA A CA 1
ATOM 727 C C . ALA A 1 91 ? 21.732 6.287 -25.125 1.00 98.25 91 ALA A C 1
ATOM 729 O O . ALA A 1 91 ? 21.195 6.466 -24.030 1.00 98.25 91 ALA A O 1
ATOM 730 N N . ARG A 1 92 ? 21.090 5.663 -26.122 1.00 98.19 92 ARG A N 1
ATOM 731 C CA . ARG A 1 92 ? 19.736 5.102 -25.983 1.00 98.19 92 ARG A CA 1
ATOM 732 C C . ARG A 1 92 ? 19.698 3.893 -25.046 1.00 98.19 92 ARG A C 1
ATOM 734 O O . ARG A 1 92 ? 18.769 3.795 -24.247 1.00 98.19 92 ARG A O 1
ATOM 741 N N . ILE A 1 93 ? 20.701 3.013 -25.104 1.00 98.31 93 ILE A N 1
ATOM 742 C CA . ILE A 1 93 ? 20.858 1.889 -24.165 1.00 98.31 93 ILE A CA 1
ATOM 743 C C . ILE A 1 93 ? 21.011 2.412 -22.732 1.00 98.31 93 ILE A C 1
ATOM 745 O O . ILE A 1 93 ? 20.283 1.983 -21.840 1.00 98.31 93 ILE A O 1
ATOM 749 N N . GLU A 1 94 ? 21.894 3.387 -22.508 1.00 98.25 94 GLU A N 1
ATOM 750 C CA . GLU A 1 94 ? 22.092 3.998 -21.188 1.00 98.25 94 GLU A CA 1
ATOM 751 C C . GLU A 1 94 ? 20.802 4.627 -20.641 1.00 98.25 94 GLU A C 1
ATOM 753 O O . GLU A 1 94 ? 20.514 4.510 -19.449 1.00 98.25 94 GLU A O 1
ATOM 758 N N . ALA A 1 95 ? 19.994 5.258 -21.497 1.00 97.94 95 ALA A N 1
ATOM 759 C CA . ALA A 1 95 ? 18.697 5.798 -21.100 1.00 97.94 95 ALA A CA 1
ATOM 760 C C . ALA A 1 95 ? 17.713 4.699 -20.655 1.00 97.94 95 ALA A C 1
ATOM 762 O O . ALA A 1 95 ? 17.047 4.860 -19.632 1.00 97.94 95 ALA A O 1
ATOM 763 N N . GLN A 1 96 ? 17.652 3.569 -21.371 1.00 98.19 96 GLN A N 1
ATOM 764 C CA . GLN A 1 96 ? 16.824 2.419 -20.981 1.00 98.19 96 GLN A CA 1
ATOM 765 C C . GLN A 1 96 ? 17.291 1.792 -19.661 1.00 98.19 96 GLN A C 1
ATOM 767 O O . GLN A 1 96 ? 16.467 1.477 -18.806 1.00 98.19 96 GLN A O 1
ATOM 772 N N . LEU A 1 97 ? 18.605 1.661 -19.454 1.00 97.81 97 LEU A N 1
ATOM 773 C CA . LEU A 1 97 ? 19.161 1.127 -18.207 1.00 97.81 97 LEU A CA 1
ATOM 774 C C . LEU A 1 97 ? 18.837 2.021 -17.001 1.00 97.81 97 LEU A C 1
ATOM 776 O O . LEU A 1 97 ? 18.435 1.509 -15.959 1.00 97.81 97 LEU A O 1
ATOM 780 N N . LYS A 1 98 ? 18.919 3.349 -17.152 1.00 97.81 98 LYS A N 1
ATOM 781 C CA . LYS A 1 98 ? 18.502 4.301 -16.105 1.00 97.81 98 LYS A CA 1
ATOM 782 C C . LYS A 1 98 ? 17.008 4.216 -15.797 1.00 97.81 98 LYS A C 1
ATOM 784 O O . LYS A 1 98 ? 16.606 4.335 -14.638 1.00 97.81 98 LYS A O 1
ATOM 789 N N . ALA A 1 99 ? 16.178 4.015 -16.819 1.00 97.81 99 ALA A N 1
ATOM 790 C CA . ALA A 1 99 ? 14.744 3.826 -16.631 1.00 97.81 99 ALA A CA 1
ATOM 791 C C . ALA A 1 99 ? 14.447 2.524 -15.866 1.00 97.81 99 ALA A C 1
ATOM 793 O O . ALA A 1 99 ? 13.652 2.540 -14.927 1.00 97.81 99 ALA A O 1
ATOM 794 N N . LYS A 1 100 ? 15.155 1.434 -16.192 1.00 97.88 100 LYS A N 1
ATOM 795 C CA . LYS A 1 100 ? 15.085 0.165 -15.457 1.00 97.88 100 LYS A CA 1
ATOM 796 C C . LYS A 1 100 ? 15.506 0.319 -13.992 1.00 97.88 100 LYS A C 1
ATOM 798 O O . LYS A 1 100 ? 14.787 -0.139 -13.111 1.00 97.88 100 LYS A O 1
ATOM 803 N N . GLU A 1 101 ? 16.625 0.989 -13.722 1.00 98.00 101 GLU A N 1
ATOM 804 C CA . GLU A 1 101 ? 17.093 1.254 -12.352 1.00 98.00 101 GLU A CA 1
ATOM 805 C C . GLU A 1 101 ? 16.058 2.058 -11.552 1.00 98.00 101 GLU A C 1
ATOM 807 O O . GLU A 1 101 ? 15.730 1.711 -10.417 1.00 98.00 101 GLU A O 1
ATOM 812 N N . SER A 1 102 ? 15.476 3.090 -12.170 1.00 97.69 102 SER A N 1
ATOM 813 C CA . SER A 1 102 ? 14.425 3.904 -11.550 1.00 97.69 102 SER A CA 1
ATOM 814 C C . SER A 1 102 ? 13.181 3.068 -11.239 1.00 97.69 102 SER A C 1
ATOM 816 O O . SER A 1 102 ? 12.645 3.143 -10.135 1.00 97.69 102 SER A O 1
ATOM 818 N N . PHE A 1 103 ? 12.755 2.213 -12.174 1.00 98.12 103 PHE A N 1
ATOM 819 C CA . PHE A 1 103 ? 11.641 1.291 -11.968 1.00 98.12 103 PHE A CA 1
ATOM 820 C C . PHE A 1 103 ? 11.898 0.317 -10.812 1.00 98.12 103 PHE A C 1
ATOM 822 O O . PHE A 1 103 ? 11.023 0.120 -9.967 1.00 98.12 103 PHE A O 1
ATOM 829 N N . GLU A 1 104 ? 13.084 -0.293 -10.754 1.00 97.75 104 GLU A N 1
ATOM 830 C CA . GLU A 1 104 ? 13.449 -1.231 -9.689 1.00 97.75 104 GLU A CA 1
ATOM 831 C C . GLU A 1 104 ? 13.496 -0.538 -8.321 1.00 97.75 104 GLU A C 1
ATOM 833 O O . GLU A 1 104 ? 12.968 -1.081 -7.345 1.00 97.75 104 GLU A O 1
ATOM 838 N N . SER A 1 105 ? 14.045 0.679 -8.258 1.00 98.06 105 SER A N 1
ATOM 839 C CA . SER A 1 105 ? 14.059 1.504 -7.047 1.00 98.06 105 SER A CA 1
ATOM 840 C C . SER A 1 105 ? 12.640 1.845 -6.580 1.00 98.06 105 SER A C 1
ATOM 842 O O . SER A 1 105 ? 12.260 1.534 -5.449 1.00 98.06 105 SER A O 1
ATOM 844 N N . GLU A 1 106 ? 11.795 2.375 -7.471 1.00 98.12 106 GLU A N 1
ATOM 845 C CA . GLU A 1 106 ? 10.395 2.676 -7.155 1.00 98.12 106 GLU A CA 1
ATOM 846 C C . GLU A 1 106 ? 9.617 1.433 -6.710 1.00 98.12 106 GLU A C 1
ATOM 848 O O . GLU A 1 106 ? 8.779 1.504 -5.806 1.00 98.12 106 GLU A O 1
ATOM 853 N N . LYS A 1 107 ? 9.860 0.280 -7.345 1.00 98.06 107 LYS A N 1
ATOM 854 C CA . LYS A 1 107 ? 9.244 -0.994 -6.961 1.00 98.06 107 LYS A CA 1
ATOM 855 C C . LYS A 1 107 ? 9.638 -1.367 -5.532 1.00 98.06 107 LYS A C 1
ATOM 857 O O . LYS A 1 107 ? 8.767 -1.748 -4.749 1.00 98.06 107 LYS A O 1
ATOM 862 N N . GLN A 1 108 ? 10.916 -1.241 -5.172 1.00 98.06 108 GLN A N 1
ATOM 863 C CA . GLN A 1 108 ? 11.384 -1.505 -3.808 1.00 98.06 108 GLN A CA 1
ATOM 864 C C . GLN A 1 108 ? 10.775 -0.538 -2.788 1.00 98.06 108 GLN A C 1
ATOM 866 O O . GLN A 1 108 ? 10.315 -0.981 -1.733 1.00 98.06 108 GLN A O 1
ATOM 871 N N . GLU A 1 109 ? 10.706 0.757 -3.100 1.00 98.31 109 GLU A N 1
ATOM 872 C CA . GLU A 1 109 ? 10.079 1.755 -2.227 1.00 98.31 109 GLU A CA 1
ATOM 873 C C . GLU A 1 109 ? 8.590 1.465 -2.004 1.00 98.31 109 GLU A C 1
ATOM 875 O O . GLU A 1 109 ? 8.121 1.469 -0.862 1.00 98.31 109 GLU A O 1
ATOM 880 N N . LYS A 1 110 ? 7.854 1.128 -3.071 1.00 98.12 110 LYS A N 1
ATOM 881 C CA . LYS A 1 110 ? 6.438 0.735 -2.993 1.00 98.12 110 LYS A CA 1
ATOM 882 C C . LYS A 1 110 ? 6.250 -0.525 -2.146 1.00 98.12 110 LYS A C 1
ATOM 884 O O . LYS A 1 110 ? 5.361 -0.556 -1.296 1.00 98.12 110 LYS A O 1
ATOM 889 N N . LEU A 1 111 ? 7.099 -1.543 -2.320 1.00 98.38 111 LEU A N 1
ATOM 890 C CA . LEU A 1 111 ? 7.059 -2.757 -1.494 1.00 98.38 111 LEU A CA 1
ATOM 891 C C . LEU A 1 111 ? 7.317 -2.449 -0.018 1.00 98.38 111 LEU A C 1
ATOM 893 O O . LEU A 1 111 ? 6.592 -2.947 0.842 1.00 98.38 111 LEU A O 1
ATOM 897 N N . LYS A 1 112 ? 8.313 -1.609 0.280 1.00 98.38 112 LYS A N 1
ATOM 898 C CA . LYS A 1 112 ? 8.616 -1.186 1.650 1.00 98.38 112 LYS A CA 1
ATOM 899 C C . LYS A 1 112 ? 7.430 -0.455 2.277 1.00 98.38 112 LYS A C 1
ATOM 901 O O . LYS A 1 112 ? 6.996 -0.830 3.362 1.00 98.38 112 LYS A O 1
ATOM 906 N N . TYR A 1 113 ? 6.860 0.517 1.565 1.00 98.25 113 TYR A N 1
ATOM 907 C CA . TYR A 1 113 ? 5.681 1.253 2.015 1.00 98.25 113 TYR A CA 1
ATOM 908 C C . TYR A 1 113 ? 4.504 0.321 2.334 1.00 98.25 113 TYR A C 1
ATOM 910 O O . TYR A 1 113 ? 3.892 0.435 3.395 1.00 98.25 113 TYR A O 1
ATOM 918 N N . VAL A 1 114 ? 4.204 -0.631 1.446 1.00 98.38 114 VAL A N 1
ATOM 919 C CA . VAL A 1 114 ? 3.105 -1.586 1.645 1.00 98.38 114 VAL A CA 1
ATOM 920 C C . VAL A 1 114 ? 3.363 -2.508 2.840 1.00 98.38 114 VAL A C 1
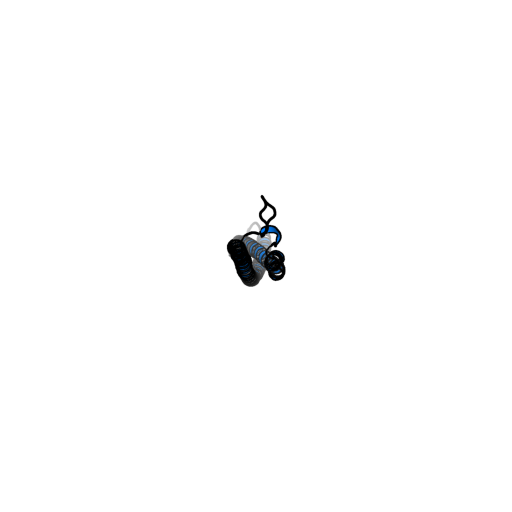ATOM 922 O O . VAL A 1 114 ? 2.446 -2.755 3.627 1.00 98.38 114 VAL A O 1
ATOM 925 N N . CYS A 1 115 ? 4.600 -2.971 3.031 1.00 98.12 115 CYS A N 1
ATOM 926 C CA . CYS A 1 115 ? 4.987 -3.729 4.222 1.00 98.12 115 CYS A CA 1
ATOM 927 C C . CYS A 1 115 ? 4.785 -2.915 5.508 1.00 98.12 115 CYS A C 1
ATOM 929 O O . CYS A 1 115 ? 4.182 -3.412 6.461 1.00 98.12 115 CYS A O 1
ATOM 931 N N . ASP A 1 116 ? 5.248 -1.665 5.534 1.00 98.31 116 ASP A N 1
ATOM 932 C CA . ASP A 1 116 ? 5.145 -0.785 6.702 1.00 98.31 116 ASP A CA 1
ATOM 933 C C . ASP A 1 116 ? 3.680 -0.460 7.036 1.00 98.31 116 ASP A C 1
ATOM 935 O O . ASP A 1 116 ? 3.272 -0.530 8.203 1.00 98.31 116 ASP A O 1
ATOM 939 N N . LEU A 1 117 ? 2.866 -0.182 6.010 1.00 97.88 117 LEU A N 1
ATOM 940 C CA . LEU A 1 117 ? 1.422 0.015 6.129 1.00 97.88 117 LEU A CA 1
ATOM 941 C C . LEU A 1 117 ? 0.741 -1.231 6.700 1.00 97.88 117 LEU A C 1
ATOM 943 O O . LEU A 1 117 ? -0.028 -1.119 7.657 1.00 97.88 117 LEU A O 1
ATOM 947 N N . GLY A 1 118 ? 1.034 -2.412 6.149 1.00 98.44 118 GLY A N 1
ATOM 948 C CA . GLY A 1 118 ? 0.469 -3.681 6.604 1.00 98.44 118 GLY A CA 1
ATOM 949 C C . GLY A 1 118 ? 0.829 -3.986 8.058 1.00 98.44 118 GLY A C 1
ATOM 950 O O . GLY A 1 118 ? -0.053 -4.271 8.869 1.00 98.44 118 GLY A O 1
ATOM 951 N N . ASN A 1 119 ? 2.105 -3.851 8.422 1.00 98.19 119 ASN A N 1
ATOM 952 C CA . ASN A 1 119 ? 2.590 -4.120 9.777 1.00 98.19 119 ASN A CA 1
ATOM 953 C C . ASN A 1 119 ? 1.979 -3.160 10.805 1.00 98.19 119 ASN A C 1
ATOM 955 O O . ASN A 1 119 ? 1.476 -3.588 11.848 1.00 98.19 119 ASN A O 1
ATOM 959 N N . THR A 1 120 ? 1.967 -1.864 10.489 1.00 98.31 120 THR A N 1
ATOM 960 C CA . THR A 1 120 ? 1.407 -0.832 11.368 1.00 98.31 120 THR A CA 1
ATOM 961 C C . THR A 1 120 ? -0.103 -1.004 11.524 1.00 98.31 120 THR A C 1
ATOM 963 O O . THR A 1 120 ? -0.627 -0.916 12.636 1.00 98.31 120 THR A O 1
ATOM 966 N N . SER A 1 121 ? -0.812 -1.309 10.435 1.00 98.31 121 SER A N 1
ATOM 967 C CA . SER A 1 121 ? -2.259 -1.542 10.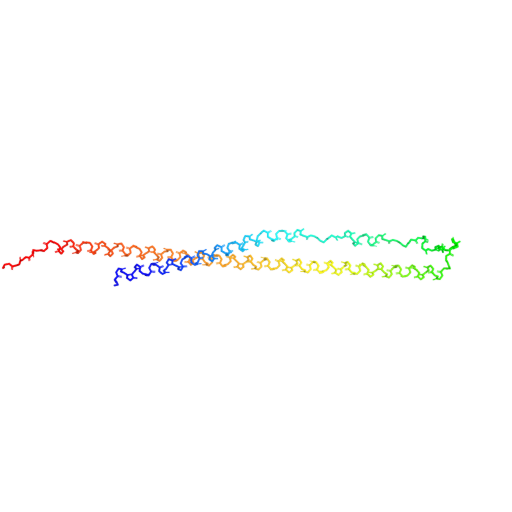454 1.00 98.31 121 SER A CA 1
ATOM 968 C C . SER A 1 121 ? -2.624 -2.797 11.242 1.00 98.31 121 SER A C 1
ATOM 970 O O . SER A 1 121 ? -3.558 -2.759 12.041 1.00 98.31 121 SER A O 1
ATOM 972 N N . ALA A 1 122 ? -1.854 -3.882 11.112 1.00 98.50 122 ALA A N 1
ATOM 973 C CA . ALA A 1 122 ? -2.042 -5.095 11.907 1.00 98.50 122 ALA A CA 1
ATOM 974 C C . ALA A 1 122 ? -1.838 -4.843 13.410 1.00 98.50 122 ALA A C 1
ATOM 976 O O . ALA A 1 122 ? -2.666 -5.259 14.226 1.00 98.50 122 ALA A O 1
ATOM 977 N N . ALA A 1 123 ? -0.775 -4.123 13.785 1.00 98.38 123 ALA A N 1
ATOM 978 C CA . ALA A 1 123 ? -0.511 -3.760 15.177 1.00 98.38 123 ALA A CA 1
ATOM 979 C C . ALA A 1 123 ? -1.617 -2.859 15.752 1.00 98.38 123 ALA A C 1
ATOM 981 O O . ALA A 1 123 ? -2.127 -3.114 16.848 1.00 98.38 123 ALA A O 1
ATOM 982 N N . LYS A 1 124 ? -2.038 -1.842 14.989 1.00 98.12 124 LYS A N 1
ATOM 983 C CA . LYS A 1 124 ? -3.137 -0.942 15.358 1.00 98.12 124 LYS A CA 1
ATOM 984 C C . LYS A 1 124 ? -4.448 -1.704 15.526 1.00 98.12 124 LYS A C 1
ATOM 986 O O . LYS A 1 124 ? -5.111 -1.536 16.543 1.00 98.12 124 LYS A O 1
ATOM 991 N N . LEU A 1 125 ? -4.789 -2.580 14.582 1.00 98.19 125 LEU A N 1
ATOM 992 C CA . LEU A 1 125 ? -5.994 -3.405 14.635 1.00 98.19 125 LEU A CA 1
ATOM 993 C C . LEU A 1 125 ? -6.013 -4.290 15.885 1.00 98.19 125 LEU A C 1
ATOM 995 O O . LEU A 1 125 ? -7.035 -4.363 16.563 1.00 98.19 125 LEU A O 1
ATOM 999 N N . LYS A 1 126 ? -4.884 -4.929 16.222 1.00 98.25 126 LYS A N 1
ATOM 1000 C CA . LYS A 1 126 ? -4.763 -5.736 17.442 1.00 98.25 126 LYS A CA 1
ATOM 1001 C C . LYS A 1 126 ? -5.052 -4.899 18.691 1.00 98.25 126 LYS A C 1
ATOM 1003 O O . LYS A 1 126 ? -5.942 -5.260 19.456 1.00 98.25 126 LYS A O 1
ATOM 1008 N N . LYS A 1 127 ? -4.359 -3.766 18.855 1.00 98.00 127 LYS A N 1
ATOM 1009 C CA . LYS A 1 127 ? -4.524 -2.880 20.017 1.00 98.00 127 LYS A CA 1
ATOM 1010 C C . LYS A 1 127 ? -5.952 -2.341 20.129 1.00 98.00 127 LYS A C 1
ATOM 1012 O O . LYS A 1 127 ? -6.554 -2.394 21.194 1.00 98.00 127 LYS A O 1
ATOM 1017 N N . THR A 1 128 ? -6.523 -1.861 19.026 1.00 97.81 128 THR A N 1
ATOM 1018 C CA . THR A 1 128 ? -7.887 -1.319 19.030 1.00 97.81 128 THR A CA 1
ATOM 1019 C C . THR A 1 128 ? -8.924 -2.397 19.346 1.00 97.81 128 THR A C 1
ATOM 1021 O O . THR A 1 128 ? -9.879 -2.122 20.062 1.00 97.81 128 THR A O 1
ATOM 1024 N N . ASN A 1 129 ? -8.730 -3.640 18.897 1.00 98.19 129 ASN A N 1
ATOM 1025 C CA . ASN A 1 129 ? -9.613 -4.746 19.272 1.00 98.19 129 ASN A CA 1
ATOM 1026 C C . ASN A 1 129 ? -9.522 -5.109 20.764 1.00 98.19 129 ASN A C 1
ATOM 1028 O O . ASN A 1 129 ? -10.519 -5.535 21.344 1.00 98.19 129 ASN A O 1
ATOM 1032 N N . GLU A 1 130 ? -8.358 -4.956 21.398 1.00 98.38 130 GLU A N 1
ATOM 1033 C CA . GLU A 1 130 ? -8.211 -5.122 22.851 1.00 98.38 130 GLU A CA 1
ATOM 1034 C C . GLU A 1 130 ? -8.969 -4.020 23.615 1.00 98.38 130 GLU A C 1
ATOM 1036 O O . GLU A 1 130 ? -9.707 -4.323 24.553 1.00 98.38 130 GLU A O 1
ATOM 1041 N N . GLU A 1 131 ? -8.872 -2.763 23.167 1.00 98.06 131 GLU A N 1
ATOM 1042 C CA . GLU A 1 131 ? -9.626 -1.626 23.725 1.00 98.06 131 GLU A CA 1
ATOM 1043 C C . GLU A 1 131 ? -11.145 -1.810 23.566 1.00 98.06 131 GLU A C 1
ATOM 1045 O O . GLU A 1 131 ? -11.891 -1.608 24.522 1.00 98.06 131 GLU A O 1
ATOM 1050 N N . ILE A 1 132 ? -11.604 -2.281 22.399 1.00 98.38 132 ILE A N 1
ATOM 1051 C CA . ILE A 1 132 ? -13.014 -2.623 22.147 1.00 98.38 132 ILE A CA 1
ATOM 1052 C C . ILE A 1 132 ? -13.514 -3.652 23.162 1.00 98.38 132 ILE A C 1
ATOM 1054 O O . ILE A 1 132 ? -14.550 -3.438 23.788 1.00 98.38 132 ILE A O 1
ATOM 1058 N N . LYS A 1 133 ? -12.774 -4.751 23.361 1.00 98.38 133 LYS A N 1
ATOM 1059 C CA . LYS A 1 133 ? -13.157 -5.801 24.319 1.00 98.38 133 LYS A CA 1
ATOM 1060 C C . LYS A 1 133 ? -13.242 -5.266 25.746 1.00 98.38 133 LYS A C 1
ATOM 1062 O O . LYS A 1 133 ? -14.161 -5.624 26.478 1.00 98.38 133 LYS A O 1
ATOM 1067 N N . LYS A 1 134 ? -12.298 -4.404 26.133 1.00 98.19 134 LYS A N 1
ATOM 1068 C CA . LYS A 1 134 ? -12.295 -3.762 27.450 1.00 98.19 134 LYS A CA 1
ATOM 1069 C C . LYS A 1 134 ? -13.538 -2.887 27.639 1.00 98.19 134 LYS A C 1
ATOM 1071 O O . LYS A 1 134 ? -14.260 -3.085 28.610 1.00 98.19 134 LYS A O 1
ATOM 1076 N N . LEU A 1 135 ? -13.824 -1.991 26.694 1.00 98.12 135 LEU A N 1
ATOM 1077 C CA . LEU A 1 135 ? -14.996 -1.110 26.751 1.00 98.12 135 LEU A CA 1
ATOM 1078 C C . LEU A 1 135 ? -16.308 -1.901 26.769 1.00 98.12 135 LEU A C 1
ATOM 1080 O O . LEU A 1 135 ? -17.204 -1.581 27.541 1.00 98.12 135 LEU A O 1
ATOM 1084 N N . GLN A 1 136 ? -16.413 -2.972 25.976 1.00 98.00 136 GLN A N 1
ATOM 1085 C CA . GLN A 1 136 ? -17.576 -3.867 25.999 1.00 98.00 136 GLN A CA 1
ATOM 1086 C C . GLN A 1 136 ? -17.785 -4.500 27.381 1.00 98.00 136 GLN A C 1
ATOM 1088 O O . GLN A 1 136 ? -18.912 -4.533 27.872 1.00 98.00 136 GLN A O 1
ATOM 1093 N N . SER A 1 137 ? -16.709 -4.957 28.030 1.00 98.00 137 SER A N 1
ATOM 1094 C CA . SER A 1 137 ? -16.777 -5.506 29.389 1.00 98.00 137 SER A CA 1
ATOM 1095 C C . SER A 1 137 ? -17.187 -4.452 30.423 1.00 98.00 137 SER A C 1
ATOM 1097 O O . SER A 1 137 ? -17.977 -4.757 31.313 1.00 98.00 137 SER A O 1
ATOM 1099 N N . GLU A 1 138 ? -16.665 -3.227 30.321 1.00 97.19 138 GLU A N 1
ATOM 1100 C CA . GLU A 1 138 ? -17.005 -2.125 31.233 1.00 97.19 138 GLU A CA 1
ATOM 1101 C C . GLU A 1 138 ? -18.464 -1.684 31.078 1.00 97.19 138 GLU A C 1
ATOM 1103 O O . GLU A 1 138 ? -19.151 -1.463 32.075 1.00 97.19 138 GLU A O 1
ATOM 1108 N N . ILE A 1 139 ? -18.956 -1.607 29.839 1.00 97.00 139 ILE A N 1
ATOM 1109 C CA . ILE A 1 139 ? -20.361 -1.312 29.546 1.00 97.00 139 ILE A CA 1
ATOM 1110 C C . ILE A 1 139 ? -21.265 -2.398 30.132 1.00 97.00 139 ILE A C 1
ATOM 1112 O O . ILE A 1 139 ? -22.233 -2.054 30.804 1.00 97.00 139 ILE A O 1
ATOM 1116 N N . SER A 1 140 ? -20.938 -3.681 29.931 1.00 97.12 140 SER A N 1
ATOM 1117 C CA . SER A 1 140 ? -21.727 -4.797 30.472 1.00 97.12 140 SER A CA 1
ATOM 1118 C C . SER A 1 140 ? -21.821 -4.730 31.997 1.00 97.12 140 SER A C 1
ATOM 1120 O O . SER A 1 140 ? -22.917 -4.762 32.543 1.00 97.12 140 SER A O 1
ATOM 1122 N N . ALA A 1 141 ? -20.692 -4.544 32.687 1.00 96.12 141 ALA A N 1
ATOM 1123 C CA . ALA A 1 141 ? -20.683 -4.433 34.145 1.00 96.12 141 ALA A CA 1
ATOM 1124 C C . ALA A 1 141 ? -21.498 -3.223 34.639 1.00 96.12 141 ALA A C 1
ATOM 1126 O O . ALA A 1 141 ? -22.247 -3.318 35.609 1.00 96.12 141 ALA A O 1
ATOM 1127 N N . ALA A 1 142 ? -21.396 -2.079 33.955 1.00 94.50 142 ALA A N 1
ATOM 1128 C CA . ALA A 1 142 ? -22.182 -0.899 34.300 1.00 94.50 142 ALA A CA 1
ATOM 1129 C C . ALA A 1 142 ? -23.689 -1.102 34.051 1.00 94.50 142 ALA A C 1
ATOM 1131 O O . ALA A 1 142 ? -24.502 -0.577 34.812 1.00 94.50 142 ALA A O 1
ATOM 1132 N N . GLN A 1 143 ? -24.066 -1.849 33.010 1.00 95.81 143 GLN A N 1
ATOM 1133 C CA . GLN A 1 143 ? -25.457 -2.220 32.739 1.00 95.81 143 GLN A CA 1
ATOM 1134 C C . GLN A 1 143 ? -26.021 -3.126 33.839 1.00 95.81 143 GLN A C 1
ATOM 1136 O O . GLN A 1 143 ? -27.128 -2.865 34.311 1.00 95.81 143 GLN A O 1
ATOM 1141 N N . ASP A 1 144 ? -25.246 -4.112 34.297 1.00 96.00 144 ASP A N 1
ATOM 1142 C CA . ASP A 1 144 ? -25.633 -4.995 35.404 1.00 96.00 144 ASP A CA 1
ATOM 1143 C C . ASP A 1 144 ? -25.868 -4.195 36.699 1.00 96.00 144 ASP A C 1
ATOM 1145 O O . ASP A 1 144 ? -26.883 -4.369 37.374 1.00 96.00 144 ASP A O 1
ATOM 1149 N N . GLU A 1 145 ? -24.986 -3.239 37.015 1.00 94.50 145 GLU A N 1
ATOM 1150 C CA . GLU A 1 145 ? -25.163 -2.347 38.170 1.00 94.50 145 GLU A CA 1
ATOM 1151 C C . GLU A 1 145 ? -26.419 -1.462 38.059 1.00 94.50 145 GLU A C 1
ATOM 1153 O O . GLU A 1 145 ? -27.105 -1.226 39.055 1.00 94.50 145 GLU A O 1
ATOM 1158 N N . VAL A 1 146 ? -26.735 -0.948 36.864 1.00 94.44 146 VAL A N 1
ATOM 1159 C CA . VAL A 1 146 ? -27.955 -0.151 36.636 1.00 94.44 146 VAL A CA 1
ATOM 1160 C C . VAL A 1 146 ? -29.212 -1.005 36.804 1.00 94.44 146 VAL A C 1
ATOM 1162 O O . VAL A 1 146 ? -30.203 -0.516 37.356 1.00 94.44 146 VAL A O 1
ATOM 1165 N N . ALA A 1 147 ? -29.187 -2.263 36.357 1.00 94.62 147 ALA A N 1
ATOM 1166 C CA . ALA A 1 147 ? -30.296 -3.194 36.535 1.00 94.62 147 ALA A CA 1
ATOM 1167 C C . ALA A 1 147 ? -30.551 -3.479 38.024 1.00 94.62 147 ALA A C 1
ATOM 1169 O O . ALA A 1 147 ? -31.687 -3.365 38.483 1.00 94.62 147 ALA A O 1
ATOM 1170 N N . GLU A 1 148 ? -29.492 -3.740 38.792 1.00 94.56 148 GLU A N 1
ATOM 1171 C CA . GLU A 1 148 ? -29.584 -3.975 40.237 1.00 94.56 148 GLU A CA 1
ATOM 1172 C C . GLU A 1 148 ? -30.113 -2.743 40.990 1.00 94.56 148 GLU A C 1
ATOM 1174 O O . GLU A 1 148 ? -31.048 -2.846 41.782 1.00 94.56 148 GLU A O 1
ATOM 1179 N N . LEU A 1 149 ? -29.593 -1.545 40.688 1.00 93.00 149 LEU A N 1
ATOM 1180 C CA . LEU A 1 149 ? -30.108 -0.299 41.270 1.00 93.00 149 LEU A CA 1
ATOM 1181 C C . LEU A 1 149 ? -31.578 -0.056 40.913 1.00 93.00 149 LEU A C 1
ATOM 1183 O O . LEU A 1 149 ? -32.327 0.480 41.724 1.00 93.00 149 LEU A O 1
ATOM 1187 N N . THR A 1 150 ? -31.999 -0.426 39.702 1.00 93.44 150 THR A N 1
ATOM 1188 C CA . THR A 1 150 ? -33.398 -0.288 39.275 1.00 93.44 150 THR A CA 1
ATOM 1189 C C . THR A 1 150 ? -34.307 -1.187 40.101 1.00 93.44 150 THR A C 1
ATOM 1191 O O . THR A 1 150 ? -35.307 -0.703 40.623 1.00 93.44 150 THR A O 1
ATOM 1194 N N . LYS A 1 151 ? -33.911 -2.445 40.306 1.00 94.25 151 LYS A N 1
ATOM 1195 C CA . LYS A 1 151 ? -34.647 -3.390 41.146 1.00 94.25 151 LYS A CA 1
ATOM 1196 C C . LYS A 1 151 ? -34.774 -2.898 42.593 1.00 94.25 151 LYS A C 1
ATOM 1198 O O . LYS A 1 151 ? -35.864 -2.919 43.149 1.00 94.25 151 LYS A O 1
ATOM 1203 N N . GLN A 1 152 ? -33.690 -2.389 43.183 1.00 92.50 152 GLN A N 1
ATOM 1204 C CA . GLN A 1 152 ? -33.722 -1.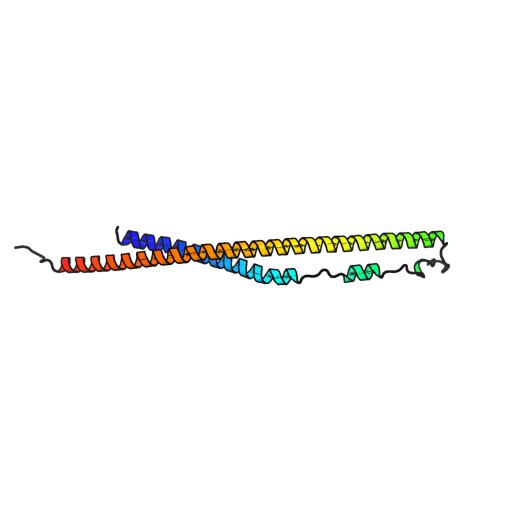827 44.542 1.00 92.50 152 GLN A CA 1
ATOM 1205 C C . GLN A 1 152 ? -34.656 -0.613 44.648 1.00 92.50 152 GLN A C 1
ATOM 1207 O O . GLN A 1 152 ? -35.380 -0.477 45.631 1.00 92.50 152 GLN A O 1
ATOM 1212 N N . ILE A 1 153 ? -34.671 0.264 43.636 1.00 90.50 153 ILE A N 1
ATOM 1213 C CA . ILE A 1 153 ? -35.598 1.405 43.594 1.00 90.50 153 ILE A CA 1
ATOM 1214 C C . ILE A 1 153 ? -37.054 0.920 43.552 1.00 90.50 153 ILE A C 1
ATOM 1216 O O . ILE A 1 153 ? -37.884 1.464 44.274 1.00 90.50 153 ILE A O 1
ATOM 1220 N N . GLU A 1 154 ? -37.364 -0.089 42.737 1.00 92.00 154 GLU A N 1
ATOM 1221 C CA . GLU A 1 154 ? -38.713 -0.663 42.630 1.00 92.00 154 GLU A CA 1
ATOM 1222 C C . GLU A 1 154 ? -39.168 -1.316 43.946 1.00 92.00 154 GLU A C 1
ATOM 1224 O O . GLU A 1 154 ? -40.292 -1.085 44.395 1.00 92.00 154 GLU A O 1
ATOM 1229 N N . GLU A 1 155 ? -38.288 -2.074 44.609 1.00 92.62 155 GLU A N 1
ATOM 1230 C CA . GLU A 1 155 ? -38.565 -2.692 45.912 1.00 92.62 155 GLU A CA 1
ATOM 1231 C C . GLU A 1 155 ? -38.848 -1.646 47.003 1.00 92.62 155 GLU A C 1
ATOM 1233 O O . GLU A 1 155 ? -39.815 -1.777 47.756 1.00 92.62 155 GLU A O 1
ATOM 1238 N N . GLU A 1 156 ? -38.040 -0.585 47.087 1.00 90.12 156 GLU A N 1
ATOM 1239 C CA . GLU A 1 156 ? -38.250 0.495 48.060 1.00 90.12 156 GLU A CA 1
ATOM 1240 C C . GLU A 1 156 ? -39.509 1.322 47.753 1.00 90.12 156 GLU A C 1
ATOM 1242 O O . GLU A 1 156 ? -40.229 1.714 48.673 1.00 90.12 156 GLU A O 1
ATOM 1247 N N . GLN A 1 157 ? -39.832 1.544 46.474 1.00 88.56 157 GLN A N 1
ATOM 1248 C CA . GLN A 1 157 ? -41.087 2.194 46.077 1.00 88.56 157 GLN A CA 1
ATOM 1249 C C . GLN A 1 157 ? -42.314 1.375 46.496 1.00 88.56 157 GLN A C 1
ATOM 1251 O O . GLN A 1 157 ? -43.269 1.954 47.012 1.00 88.56 157 GLN A O 1
ATOM 1256 N N . SER A 1 158 ? -42.274 0.045 46.346 1.00 89.12 158 SER A N 1
ATOM 1257 C CA . SER A 1 158 ? -43.351 -0.843 46.808 1.00 89.12 158 SER A CA 1
ATOM 1258 C C . SER A 1 158 ? -43.570 -0.727 48.318 1.00 89.12 158 SER A C 1
ATOM 1260 O O . SER A 1 158 ? -44.698 -0.526 48.767 1.00 89.12 158 SER A O 1
ATOM 1262 N N . LYS A 1 159 ? -42.493 -0.765 49.115 1.00 88.94 159 LYS A N 1
ATOM 1263 C CA . LYS A 1 159 ? -42.579 -0.602 50.579 1.00 88.94 159 LYS A CA 1
ATOM 1264 C C . LYS A 1 159 ? -43.183 0.743 50.973 1.00 88.94 159 LYS A C 1
ATOM 1266 O O . LYS A 1 159 ? -43.950 0.815 51.927 1.00 88.94 159 LYS A O 1
ATOM 1271 N N . PHE A 1 160 ? -42.852 1.809 50.245 1.00 82.81 160 PHE A N 1
ATOM 1272 C CA . PHE A 1 160 ? -43.409 3.134 50.508 1.00 82.81 160 PHE A CA 1
ATOM 1273 C C . PHE A 1 160 ? -44.924 3.181 50.268 1.00 82.81 160 PHE A C 1
ATOM 1275 O O . PHE A 1 160 ? -45.642 3.793 51.053 1.00 82.81 160 PHE A O 1
ATOM 1282 N N . THR A 1 161 ? -45.424 2.502 49.231 1.00 83.56 161 THR A N 1
ATOM 1283 C CA . THR A 1 161 ? -46.869 2.424 48.949 1.00 83.56 161 THR A CA 1
ATOM 1284 C C . THR A 1 161 ? -47.665 1.579 49.948 1.00 83.56 161 THR A C 1
ATOM 1286 O O . THR A 1 161 ? -48.885 1.692 49.993 1.00 83.56 161 THR A O 1
ATOM 1289 N N . GLU A 1 162 ? -47.000 0.750 50.755 1.00 82.75 162 GLU A N 1
ATOM 1290 C CA . GLU A 1 162 ? -47.629 -0.081 51.793 1.00 82.75 162 GLU A CA 1
ATOM 1291 C C . GLU A 1 162 ? -47.761 0.637 53.151 1.00 82.75 162 GLU A C 1
ATOM 1293 O O . GLU A 1 162 ? -48.397 0.114 54.069 1.00 82.75 162 GLU A O 1
ATOM 1298 N N . LEU A 1 163 ? -47.176 1.831 53.306 1.00 77.88 163 LEU A N 1
ATOM 1299 C CA . LEU A 1 163 ? -47.297 2.623 54.532 1.00 77.88 163 LEU A CA 1
ATOM 1300 C C . LEU A 1 163 ? -48.706 3.247 54.644 1.00 77.88 163 LEU A C 1
ATOM 1302 O O . LEU A 1 163 ? -49.218 3.770 53.654 1.00 77.88 163 LEU A O 1
ATOM 1306 N N . PRO A 1 164 ? -49.342 3.235 55.833 1.00 74.62 164 PRO A N 1
ATOM 1307 C CA . PRO A 1 164 ? -50.678 3.801 56.017 1.00 74.62 164 PRO A CA 1
ATOM 1308 C C . PRO A 1 164 ? -50.687 5.324 55.805 1.00 74.62 164 PRO A C 1
ATOM 1310 O O . PRO A 1 164 ? -49.822 6.034 56.317 1.00 74.62 164 PRO A O 1
ATOM 1313 N N . GLU A 1 165 ? -51.692 5.832 55.081 1.00 68.38 165 GLU A N 1
ATOM 1314 C CA . GLU A 1 165 ? -51.817 7.257 54.719 1.00 68.38 165 GLU A CA 1
ATOM 1315 C C . GLU A 1 165 ? -52.130 8.188 55.909 1.00 68.38 165 GLU A C 1
ATOM 1317 O O . GLU A 1 165 ? -51.954 9.402 55.800 1.00 68.38 165 GLU A O 1
ATOM 1322 N N . SER A 1 166 ? -52.548 7.651 57.061 1.00 63.16 166 SER A N 1
ATOM 1323 C CA . SER A 1 166 ? -52.750 8.419 58.292 1.00 63.16 166 SER A CA 1
ATOM 1324 C C . SER A 1 166 ? -52.362 7.623 59.536 1.00 63.16 166 SER A C 1
ATOM 1326 O O . SER A 1 166 ? -52.627 6.427 59.645 1.00 63.16 166 SER A O 1
ATOM 1328 N N . VAL A 1 167 ? -51.756 8.323 60.492 1.00 57.66 167 VAL A N 1
ATOM 1329 C CA . VAL A 1 167 ? -51.552 7.865 61.869 1.00 57.66 167 VAL A CA 1
ATOM 1330 C C . VAL A 1 167 ? -52.580 8.606 62.724 1.00 57.66 167 VAL A C 1
ATOM 1332 O O . VAL A 1 167 ? -52.499 9.832 62.808 1.00 57.66 167 VAL A O 1
ATOM 1335 N N . ASP A 1 168 ? -53.557 7.874 63.267 1.00 47.59 168 ASP A N 1
ATOM 1336 C CA . ASP A 1 168 ? -54.512 8.368 64.277 1.00 47.59 168 ASP A CA 1
ATOM 1337 C C . ASP A 1 168 ? -53.830 8.597 65.638 1.00 47.59 168 ASP A C 1
ATOM 1339 O O . ASP A 1 168 ? -52.934 7.794 66.002 1.00 47.59 168 ASP A O 1
#

Foldseek 3Di:
DDLVVLVVVLVVLVVVLVVLVVQLVVLVVLLVVLVVVQVVLVPDDDDCVQLVVLVPDDDDVCVQADPPPRHGDPPVVVVVSRVVSVVVSVVSNVVSVVVRVVSVVVSVVSNVVSVVSNVVSVVSSVVSVVVSVVSVVVSVVSVVVSVVVVVVVVVVVVVVVPDDPDDD

Secondary structure (DSSP, 8-state):
--HHHHHHHHHHHHHHHHHHHHHHHHHHHHHHHHHHHHHHHHT-----HHHHHHHT----GGGGB-TTT-PBPPHHHHHHHHHHHHHHHHHHHHHHHHHHHHHHHHHHHHHHHHHHHHHHHHHHHHHHHHHHHHHHHHHHHHHHHHHHHHHHHHHHHHHHHTS-S---

pLDDT: mean 94.56, std 7.54, range [47.59, 98.5]

Organism: NCBI:txid408170

Radius of gyration: 39.42 Å; chains: 1; bounding box: 91×21×121 Å